Protein AF-A0A2A4UC78-F1 (afdb_monomer_lite)

Foldseek 3Di:
DPDDPDDPDPADDPDVQEGEEALEAAAEPCVLAEHHEYAYHNEYHHYQEHHEPPEYHYYCEYEDHCDYEYHEYHYYQKYAYPPEYYYQWYHDAQWTAHPVRDIDGCVVLVNCQGIHRNPDDDDDDDPVSVVVSCPVDDPPYDYPDD

Structure (mmCIF, N/CA/C/O backbone):
data_AF-A0A2A4UC78-F1
#
_entry.id   AF-A0A2A4UC78-F1
#
loop_
_atom_site.group_PDB
_atom_site.id
_atom_site.type_symbol
_atom_site.label_atom_id
_atom_site.label_alt_id
_atom_site.label_comp_id
_atom_site.label_asym_id
_atom_site.label_entity_id
_atom_site.label_seq_id
_atom_site.pdbx_PDB_ins_code
_atom_site.Cartn_x
_atom_site.Cartn_y
_atom_site.Cartn_z
_atom_site.occupancy
_atom_site.B_iso_or_equiv
_atom_site.auth_seq_id
_atom_site.auth_comp_id
_atom_site.auth_asym_id
_atom_site.auth_atom_id
_atom_site.pdbx_PDB_model_num
ATOM 1 N N . GLN A 1 1 ? -28.603 -22.750 -3.858 1.00 43.25 1 GLN A N 1
ATOM 2 C CA . GLN A 1 1 ? -28.099 -22.187 -2.589 1.00 43.25 1 GLN A CA 1
ATOM 3 C C . GLN A 1 1 ? -26.578 -22.231 -2.656 1.00 43.25 1 GLN A C 1
ATOM 5 O O . GLN A 1 1 ? -26.015 -23.306 -2.513 1.00 43.25 1 GLN A O 1
ATOM 10 N N . PHE A 1 2 ? -25.918 -21.121 -3.000 1.00 52.66 2 PHE A N 1
ATOM 11 C CA . PHE A 1 2 ? -24.453 -21.052 -2.978 1.00 52.66 2 PHE A CA 1
ATOM 12 C C . PHE A 1 2 ? -24.031 -20.933 -1.515 1.00 52.66 2 PHE A C 1
ATOM 14 O O . PHE A 1 2 ? -24.201 -19.885 -0.898 1.00 52.66 2 PHE A O 1
ATOM 21 N N . GLY A 1 3 ? -23.641 -22.073 -0.947 1.00 46.97 3 GLY A N 1
ATOM 22 C CA . GLY A 1 3 ? -23.328 -22.236 0.463 1.00 46.97 3 GLY A CA 1
ATOM 23 C C . GLY A 1 3 ? -22.236 -21.279 0.923 1.00 46.97 3 GLY A C 1
ATOM 24 O O . GLY A 1 3 ? -21.243 -21.047 0.238 1.00 46.97 3 GLY A O 1
ATOM 25 N N . SER A 1 4 ? -22.464 -20.751 2.115 1.00 58.34 4 SER A N 1
ATOM 26 C CA . SER A 1 4 ? -21.699 -19.794 2.906 1.00 58.34 4 SER A CA 1
ATOM 27 C C . SER A 1 4 ? -20.310 -20.279 3.350 1.00 58.34 4 SER A C 1
ATOM 29 O O . SER A 1 4 ? -19.928 -20.062 4.497 1.00 58.34 4 SER A O 1
ATOM 31 N N . ASN A 1 5 ? -19.524 -20.900 2.469 1.00 54.16 5 ASN A N 1
ATOM 32 C CA . ASN A 1 5 ? -18.108 -21.178 2.732 1.00 54.16 5 ASN A CA 1
ATOM 33 C C . ASN A 1 5 ? -17.269 -19.927 2.438 1.00 54.16 5 ASN A C 1
ATOM 35 O O . ASN A 1 5 ? -16.352 -19.943 1.619 1.00 54.16 5 ASN A O 1
ATOM 39 N N . LEU A 1 6 ? -17.629 -18.813 3.078 1.00 71.19 6 LEU A N 1
ATOM 40 C CA . LEU A 1 6 ? -16.792 -17.625 3.076 1.00 71.19 6 LEU A CA 1
ATOM 41 C C . LEU A 1 6 ? -15.576 -17.938 3.943 1.00 71.19 6 LEU A C 1
ATOM 43 O O . LEU A 1 6 ? -15.708 -18.231 5.129 1.00 71.19 6 LEU A O 1
ATOM 47 N N . VAL A 1 7 ? -14.394 -17.910 3.332 1.00 75.06 7 VAL A N 1
ATOM 48 C CA . VAL A 1 7 ? -13.136 -17.983 4.072 1.00 75.06 7 VAL A CA 1
ATOM 49 C C . VAL A 1 7 ? -13.093 -16.785 5.013 1.00 75.06 7 VAL A C 1
ATOM 51 O O . VAL A 1 7 ? -13.176 -15.637 4.569 1.00 75.06 7 VAL A O 1
ATOM 54 N N . THR A 1 8 ? -12.986 -17.047 6.314 1.00 78.75 8 THR A N 1
ATOM 55 C CA . THR A 1 8 ? -12.781 -15.990 7.301 1.00 78.75 8 THR A CA 1
ATOM 56 C C . THR A 1 8 ? -11.462 -15.297 6.992 1.00 78.75 8 THR A C 1
ATOM 58 O O . THR A 1 8 ? -10.414 -15.943 6.943 1.00 78.75 8 THR A O 1
ATOM 61 N N . LEU A 1 9 ? -11.509 -13.983 6.779 1.00 84.12 9 LEU A N 1
ATOM 62 C CA . LEU A 1 9 ? -10.295 -13.200 6.595 1.00 84.12 9 LEU A CA 1
ATOM 63 C C . LEU A 1 9 ? -9.463 -13.255 7.885 1.00 84.12 9 LEU A C 1
ATOM 65 O O . LEU A 1 9 ? -10.019 -13.023 8.963 1.00 84.12 9 LEU A O 1
ATOM 69 N N . PRO A 1 10 ? -8.156 -13.554 7.798 1.00 81.06 10 PRO A N 1
ATOM 70 C CA . PRO A 1 10 ? -7.290 -13.559 8.966 1.00 81.06 10 PRO A CA 1
ATOM 71 C C . PRO A 1 10 ? -7.171 -12.153 9.572 1.00 81.06 10 PRO A C 1
ATOM 73 O O . PRO A 1 10 ? -7.410 -11.140 8.911 1.00 81.06 10 PRO A O 1
ATOM 76 N N . GLY A 1 11 ? -6.764 -12.100 10.840 1.00 88.75 11 GLY A N 1
ATOM 77 C CA . GLY A 1 11 ? -6.637 -10.854 11.594 1.00 88.75 11 GLY A CA 1
ATOM 78 C C . GLY A 1 11 ? -7.941 -10.412 12.260 1.00 88.75 11 GLY A C 1
ATOM 79 O O . GLY A 1 11 ? -8.853 -11.208 12.485 1.00 88.75 11 GLY A O 1
ATOM 80 N N . THR A 1 12 ? -8.009 -9.130 12.604 1.00 94.75 12 THR A N 1
ATOM 81 C CA . THR A 1 12 ? -9.117 -8.528 13.351 1.00 94.75 12 THR A CA 1
ATOM 82 C C . THR A 1 12 ? -9.877 -7.553 12.465 1.00 94.75 12 THR A C 1
ATOM 84 O O . THR A 1 12 ? -9.284 -6.692 11.811 1.00 94.75 12 THR A O 1
ATOM 87 N N . GLN A 1 13 ? -11.205 -7.644 12.471 1.00 95.69 13 GLN A N 1
ATOM 88 C CA . GLN A 1 13 ? -12.050 -6.637 11.840 1.00 95.69 13 GLN A CA 1
ATOM 89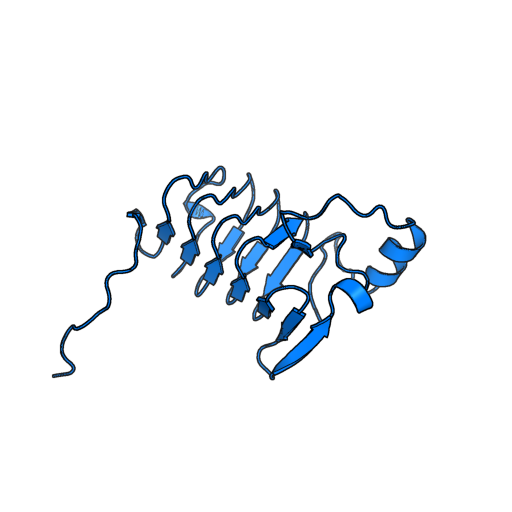 C C . GLN A 1 13 ? -12.157 -5.410 12.756 1.00 95.69 13 GLN A C 1
ATOM 91 O O . GLN A 1 13 ? -12.760 -5.484 13.823 1.00 95.69 13 GLN A O 1
ATOM 96 N N . LEU A 1 14 ? -11.566 -4.283 12.353 1.00 95.00 14 LEU A N 1
ATOM 97 C CA . LEU A 1 14 ? -11.571 -3.047 13.154 1.00 95.00 14 LEU A CA 1
ATOM 98 C C . LEU A 1 14 ? -12.841 -2.216 12.939 1.00 95.00 14 LEU A C 1
ATOM 100 O O . LEU A 1 14 ? -13.269 -1.478 13.822 1.00 95.00 14 LEU A O 1
ATOM 104 N N . LYS A 1 15 ? -13.439 -2.327 11.750 1.00 94.94 15 LYS A N 1
ATOM 105 C CA . LYS A 1 15 ? -14.768 -1.807 11.411 1.00 94.94 15 LYS A CA 1
ATOM 106 C C . LYS A 1 15 ? -15.306 -2.539 10.183 1.00 94.94 15 LYS A C 1
ATOM 108 O O . LYS A 1 15 ? -14.562 -3.258 9.517 1.00 94.94 15 LYS A O 1
ATOM 113 N N . GLN A 1 16 ? -16.569 -2.307 9.829 1.00 93.94 16 GLN A N 1
ATOM 114 C CA . GLN A 1 16 ? -17.133 -2.843 8.589 1.00 93.94 16 GLN A CA 1
ATOM 115 C C . GLN A 1 16 ? -16.244 -2.488 7.384 1.00 93.94 16 GLN A C 1
ATOM 117 O O . GLN A 1 16 ? -15.908 -1.322 7.168 1.00 93.94 16 GLN A O 1
ATOM 122 N N . GLY A 1 17 ? -15.850 -3.514 6.629 1.00 93.38 17 GLY A N 1
ATOM 123 C CA . GLY A 1 17 ? -14.976 -3.387 5.462 1.00 93.38 17 GLY A CA 1
ATOM 124 C C . GLY A 1 17 ? -13.477 -3.278 5.763 1.00 93.38 17 GLY A C 1
ATOM 125 O O . GLY A 1 17 ? -12.706 -3.364 4.823 1.00 93.38 17 GLY A O 1
ATOM 126 N N . LEU A 1 18 ? -13.029 -3.148 7.020 1.00 97.00 18 LEU A N 1
ATOM 127 C CA . LEU A 1 18 ? -11.603 -3.056 7.367 1.00 97.00 18 LEU A CA 1
ATOM 128 C C . LEU A 1 18 ? -11.143 -4.255 8.200 1.00 97.00 18 LEU A C 1
ATOM 130 O O . LEU A 1 18 ? -11.515 -4.374 9.370 1.00 97.00 18 LEU A O 1
ATOM 134 N N . HIS A 1 19 ? -10.279 -5.086 7.619 1.00 97.06 19 HIS A N 1
ATOM 135 C CA . HIS A 1 19 ? -9.573 -6.165 8.315 1.00 97.06 19 HIS A CA 1
ATOM 136 C C . HIS A 1 19 ? -8.085 -5.846 8.432 1.00 97.06 19 HIS A C 1
ATOM 138 O O . HIS A 1 19 ? -7.484 -5.326 7.494 1.00 97.06 19 HIS A O 1
ATOM 144 N N . CYS A 1 20 ? -7.504 -6.152 9.588 1.00 97.25 20 CYS A N 1
ATOM 145 C CA . CYS A 1 20 ? -6.134 -5.792 9.914 1.00 97.25 20 CYS A CA 1
ATOM 146 C C . CYS A 1 20 ? -5.394 -6.957 10.580 1.00 97.25 20 CYS A C 1
ATOM 148 O O . CYS A 1 20 ? -5.916 -7.579 11.509 1.00 97.25 20 CYS A O 1
ATOM 150 N N . GLY A 1 21 ? -4.175 -7.235 10.122 1.00 97.38 21 GLY A N 1
ATOM 151 C CA . GLY A 1 21 ? -3.261 -8.177 10.753 1.00 97.38 21 GLY A CA 1
ATOM 152 C C . GLY A 1 21 ? -2.750 -7.690 12.112 1.00 97.38 21 GLY A C 1
ATOM 153 O O . GLY A 1 21 ? -2.927 -6.538 12.514 1.00 97.38 21 GLY A O 1
ATOM 154 N N . ILE A 1 22 ? -2.103 -8.595 12.842 1.00 97.12 22 ILE A N 1
ATOM 155 C CA . ILE A 1 22 ? -1.507 -8.276 14.143 1.00 97.12 22 ILE A CA 1
ATOM 156 C C . ILE A 1 22 ? -0.318 -7.326 13.977 1.00 97.12 22 ILE A C 1
ATOM 158 O O . ILE A 1 22 ? 0.308 -7.274 12.920 1.00 97.12 22 ILE A O 1
ATOM 162 N N . ASN A 1 23 ? 0.030 -6.602 15.042 1.00 97.38 23 ASN A N 1
ATOM 163 C CA . ASN A 1 23 ? 1.186 -5.699 15.066 1.00 97.38 23 ASN A CA 1
ATOM 164 C C . ASN A 1 23 ? 1.138 -4.564 14.017 1.00 97.38 23 ASN A C 1
ATOM 166 O O . ASN A 1 23 ? 2.154 -3.944 13.720 1.00 97.38 23 ASN A O 1
ATOM 170 N N . THR A 1 24 ? -0.036 -4.280 13.455 1.00 98.00 24 THR A N 1
ATOM 171 C CA . THR A 1 24 ? -0.227 -3.165 12.526 1.00 98.00 24 THR A CA 1
ATOM 172 C C . THR A 1 24 ? -0.654 -1.905 13.269 1.00 98.00 24 THR A C 1
ATOM 174 O O . THR A 1 24 ? -1.565 -1.926 14.098 1.00 98.00 24 THR A O 1
ATOM 177 N N . VAL A 1 25 ? -0.008 -0.789 12.943 1.00 98.25 25 VAL A N 1
ATOM 178 C CA . VAL A 1 25 ? -0.268 0.533 13.515 1.00 98.25 25 VAL A CA 1
ATOM 179 C C . VAL A 1 25 ? -0.990 1.392 12.484 1.00 98.25 25 VAL A C 1
ATOM 181 O O . VAL A 1 25 ? -0.459 1.658 11.408 1.00 98.25 25 VAL A O 1
ATOM 184 N N . ILE A 1 26 ? -2.190 1.866 12.827 1.00 98.12 26 ILE A N 1
ATOM 185 C CA . ILE A 1 26 ? -2.971 2.793 11.999 1.00 98.12 26 ILE A CA 1
ATOM 186 C C . ILE A 1 26 ? -3.058 4.137 12.720 1.00 98.12 26 ILE A C 1
ATOM 188 O O . ILE A 1 26 ? -3.701 4.248 13.761 1.00 98.12 26 ILE A O 1
ATOM 192 N N . GLN A 1 27 ? -2.393 5.154 12.173 1.00 98.25 27 GLN A N 1
ATOM 193 C CA . GLN A 1 27 ? -2.335 6.501 12.749 1.00 98.25 27 GLN A CA 1
ATOM 194 C C . GLN A 1 27 ? -3.332 7.476 12.106 1.00 98.25 27 GLN A C 1
ATOM 196 O O . GLN A 1 27 ? -3.549 8.568 12.637 1.00 98.25 27 GLN A O 1
ATOM 201 N N . CYS A 1 28 ? -3.927 7.124 10.961 1.00 95.81 28 CYS A N 1
ATOM 202 C CA . CYS A 1 28 ? -4.973 7.921 10.325 1.00 95.81 28 CYS A CA 1
ATOM 203 C C . CYS A 1 28 ? -6.363 7.638 10.936 1.00 95.81 28 CYS A C 1
ATOM 205 O O . CYS A 1 28 ? -6.608 6.548 11.461 1.00 95.81 28 CYS A O 1
ATOM 207 N N . PRO A 1 29 ? -7.308 8.594 10.868 1.00 97.50 29 PRO A N 1
ATOM 208 C CA . PRO A 1 29 ? -8.685 8.347 11.282 1.00 97.50 29 PRO A CA 1
ATOM 209 C C . PRO A 1 29 ? -9.324 7.225 10.458 1.00 97.50 29 PRO A C 1
ATOM 211 O O . PRO A 1 29 ? -9.199 7.197 9.234 1.00 97.50 29 PRO A O 1
ATOM 214 N N . LEU A 1 30 ? -10.114 6.353 11.092 1.00 96.62 30 LEU A N 1
ATOM 215 C CA . LEU A 1 30 ? -10.813 5.274 10.379 1.00 96.62 30 LEU A CA 1
ATOM 216 C C . LEU A 1 30 ? -11.812 5.785 9.320 1.00 96.62 30 LEU A C 1
ATOM 218 O O . LEU A 1 30 ? -12.227 5.013 8.457 1.00 96.62 30 LEU A O 1
ATOM 222 N N . SER A 1 31 ? -12.205 7.063 9.353 1.00 96.88 31 SER A N 1
ATOM 223 C CA . SER A 1 31 ? -13.003 7.722 8.305 1.00 96.88 31 SER A CA 1
ATOM 224 C C . SER A 1 31 ? -12.267 7.851 6.965 1.00 96.88 31 SER A C 1
ATOM 226 O O . SER A 1 31 ? -12.915 7.927 5.921 1.00 96.88 31 SER A O 1
ATOM 228 N N . ASN A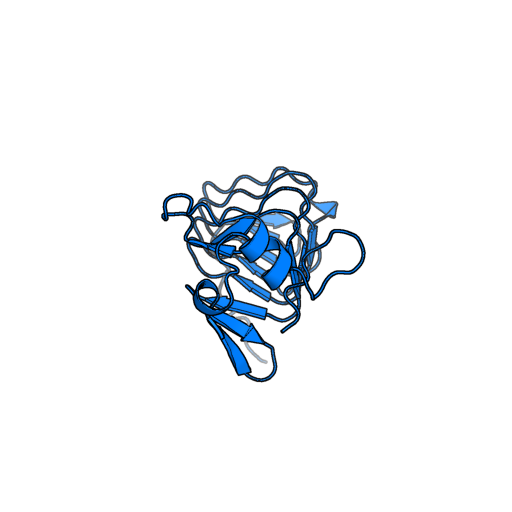 1 32 ? -10.931 7.839 6.981 1.00 97.94 32 ASN A N 1
ATOM 229 C CA . ASN A 1 32 ? -10.094 7.892 5.781 1.00 97.94 32 ASN A CA 1
ATOM 230 C C . ASN A 1 32 ? -10.006 6.544 5.053 1.00 97.94 32 ASN A C 1
ATOM 232 O O . ASN A 1 32 ? -9.481 6.479 3.943 1.00 97.94 32 ASN A O 1
ATOM 236 N N . ILE A 1 33 ? -10.501 5.475 5.678 1.00 98.38 33 ILE A N 1
ATOM 237 C CA . ILE A 1 33 ? -10.506 4.120 5.137 1.00 98.38 33 ILE A CA 1
ATOM 238 C C . ILE A 1 33 ? -11.935 3.800 4.701 1.00 98.38 33 ILE A C 1
ATOM 240 O O . ILE A 1 33 ? -12.844 3.822 5.524 1.00 98.38 33 ILE A O 1
ATOM 244 N N . GLN A 1 34 ? -12.181 3.529 3.426 1.00 98.38 34 GLN A N 1
ATOM 245 C CA . GLN A 1 34 ? -13.533 3.336 2.883 1.00 98.38 34 GLN A CA 1
ATOM 246 C C . GLN A 1 34 ? -13.603 2.071 2.031 1.00 98.38 34 GLN A C 1
ATOM 248 O O . GLN A 1 34 ? -12.626 1.713 1.385 1.00 98.38 34 GLN A O 1
ATOM 253 N N . GLY A 1 35 ? -14.762 1.410 1.993 1.00 96.88 35 GLY A N 1
ATOM 254 C CA . GLY A 1 35 ? -14.934 0.154 1.259 1.00 96.88 35 GLY A CA 1
ATOM 255 C C . GLY A 1 35 ? -14.181 -1.023 1.889 1.00 96.88 35 GLY A C 1
ATOM 256 O O . GLY A 1 35 ? -13.841 -0.990 3.071 1.00 96.88 35 GLY A O 1
ATOM 257 N N . ASN A 1 36 ? -13.945 -2.066 1.090 1.00 96.69 36 ASN A N 1
ATOM 258 C CA . ASN A 1 36 ? -13.256 -3.278 1.533 1.00 96.69 36 ASN A CA 1
ATOM 259 C C . ASN A 1 36 ? -11.735 -3.090 1.470 1.00 96.69 36 ASN A C 1
ATOM 261 O O . ASN A 1 36 ? -11.160 -3.034 0.384 1.00 96.69 36 ASN A O 1
ATOM 265 N N . VAL A 1 37 ? -11.097 -2.999 2.631 1.00 98.31 37 VAL A N 1
ATOM 266 C CA . VAL A 1 37 ? -9.657 -2.830 2.810 1.00 98.31 37 VAL A CA 1
ATOM 267 C C . VAL A 1 37 ? -9.136 -3.929 3.732 1.00 98.31 37 VAL A C 1
ATOM 269 O O . VAL A 1 37 ? -9.620 -4.100 4.852 1.00 98.31 37 VAL A O 1
ATOM 272 N N . VAL A 1 38 ? -8.135 -4.666 3.266 1.00 97.94 38 VAL A N 1
ATOM 273 C CA . VAL A 1 38 ? -7.415 -5.668 4.057 1.00 97.94 38 VAL A CA 1
ATOM 274 C C . VAL A 1 38 ? -5.971 -5.212 4.196 1.00 97.94 38 VAL A C 1
ATOM 276 O O . VAL A 1 38 ? -5.326 -4.903 3.198 1.00 97.94 38 VAL A O 1
ATOM 279 N N . ILE A 1 39 ? -5.479 -5.151 5.429 1.00 98.50 39 ILE A N 1
ATOM 280 C CA . ILE A 1 39 ? -4.105 -4.767 5.754 1.00 98.50 39 ILE A CA 1
ATOM 281 C C . ILE A 1 39 ? -3.437 -5.950 6.447 1.00 98.50 39 ILE A C 1
ATOM 283 O O . ILE A 1 39 ? -3.981 -6.481 7.417 1.00 98.50 39 ILE A O 1
ATOM 287 N N . GLY A 1 40 ? -2.272 -6.362 5.953 1.00 98.25 40 GLY A N 1
ATOM 288 C CA . GLY A 1 40 ? -1.463 -7.431 6.522 1.00 98.25 40 GLY A CA 1
ATOM 289 C C . GLY A 1 40 ? -0.931 -7.105 7.917 1.00 98.25 40 GLY A C 1
ATOM 290 O O . GLY A 1 40 ? -1.266 -6.088 8.532 1.00 98.25 40 GLY A O 1
ATOM 291 N N . SER A 1 41 ? -0.099 -7.999 8.442 1.00 98.25 41 SER A N 1
ATOM 292 C CA . SER A 1 41 ? 0.518 -7.829 9.762 1.00 98.25 41 SER A CA 1
ATOM 293 C C . SER A 1 41 ? 1.716 -6.883 9.699 1.00 98.25 41 SER A C 1
ATOM 295 O O . SER A 1 41 ? 2.315 -6.700 8.639 1.00 98.25 41 SER A O 1
ATOM 297 N N . SER A 1 42 ? 2.107 -6.318 10.841 1.00 98.12 42 SER A N 1
ATOM 298 C CA . SER A 1 42 ? 3.317 -5.489 10.978 1.00 98.12 42 SER A CA 1
ATOM 299 C C . SER A 1 42 ? 3.377 -4.287 10.025 1.00 98.12 42 SER A C 1
ATOM 301 O O . SER A 1 42 ? 4.459 -3.876 9.611 1.00 98.12 42 SER A O 1
ATOM 303 N N . CYS A 1 43 ? 2.227 -3.728 9.646 1.00 98.62 43 CYS A N 1
ATOM 304 C CA . CYS A 1 43 ? 2.178 -2.550 8.785 1.00 98.62 43 CYS A CA 1
ATOM 305 C C . CYS A 1 43 ? 2.191 -1.248 9.590 1.00 98.62 43 CYS A C 1
ATOM 307 O O . CYS A 1 43 ? 1.719 -1.192 10.726 1.00 98.62 43 CYS A O 1
ATOM 309 N N . ILE A 1 44 ? 2.664 -0.171 8.970 1.00 98.69 44 ILE A N 1
ATOM 310 C CA . ILE A 1 44 ? 2.566 1.191 9.503 1.00 98.69 44 ILE A CA 1
ATOM 311 C C . ILE A 1 44 ? 1.788 2.039 8.500 1.00 98.69 44 ILE A C 1
ATOM 313 O O . ILE A 1 44 ? 2.254 2.272 7.387 1.00 98.69 44 ILE A O 1
ATOM 317 N N . ILE A 1 45 ? 0.610 2.511 8.902 1.00 98.62 45 ILE A N 1
ATOM 318 C CA . ILE A 1 45 ? -0.205 3.460 8.140 1.00 98.62 45 ILE A CA 1
ATOM 319 C C . ILE A 1 45 ? -0.116 4.815 8.836 1.00 98.62 45 ILE A C 1
ATOM 321 O O . ILE A 1 45 ? -0.658 4.991 9.932 1.00 98.62 45 ILE A O 1
ATOM 325 N N . GLU A 1 46 ? 0.588 5.765 8.229 1.00 98.56 46 GLU A N 1
ATOM 326 C CA . GLU A 1 46 ? 0.836 7.071 8.836 1.00 98.56 46 GLU A CA 1
ATOM 327 C C . GLU A 1 46 ? -0.373 8.027 8.757 1.00 98.56 46 GLU A C 1
ATOM 329 O O . GLU A 1 46 ? -1.438 7.726 8.207 1.00 98.56 46 GLU A O 1
ATOM 334 N N . LYS A 1 47 ? -0.229 9.212 9.360 1.00 97.44 47 LYS A N 1
ATOM 335 C CA . LYS A 1 47 ? -1.278 10.237 9.412 1.00 97.44 47 LYS A CA 1
ATOM 336 C C . LYS A 1 47 ? -1.609 10.771 8.016 1.00 97.44 47 LYS A C 1
ATOM 338 O O . LYS A 1 47 ? -0.752 10.922 7.159 1.00 97.44 47 LYS A O 1
ATOM 343 N N . GLY A 1 48 ? -2.874 11.115 7.788 1.00 95.88 48 GLY A N 1
ATOM 344 C CA . GLY A 1 48 ? -3.304 11.727 6.524 1.00 95.88 48 GLY A CA 1
ATOM 345 C C . GLY A 1 48 ? -3.358 10.779 5.320 1.00 95.88 48 GLY A C 1
ATOM 346 O O . GLY A 1 48 ? -3.726 11.227 4.240 1.00 95.88 48 GLY A O 1
ATOM 347 N N . VAL A 1 49 ? -3.047 9.488 5.488 1.00 98.25 49 VAL A N 1
ATOM 348 C CA . VAL A 1 49 ? -3.264 8.469 4.450 1.00 98.25 49 VAL A CA 1
ATOM 349 C C . VAL A 1 49 ? -4.760 8.323 4.146 1.00 98.25 49 VAL A C 1
ATOM 351 O O . VAL A 1 49 ? -5.593 8.365 5.057 1.00 98.25 49 VAL A O 1
ATOM 354 N N . GLU A 1 50 ? -5.100 8.125 2.870 1.00 98.44 50 GLU A N 1
ATOM 355 C CA . GLU A 1 50 ? -6.450 7.791 2.394 1.00 98.44 50 GLU A CA 1
ATOM 356 C C . GLU A 1 50 ? -6.453 6.413 1.716 1.00 98.44 50 GLU A C 1
ATOM 358 O O . GLU A 1 50 ? -5.709 6.187 0.762 1.00 98.44 50 GLU A O 1
ATOM 363 N N . LEU A 1 51 ? -7.316 5.503 2.179 1.00 98.69 51 LEU A N 1
ATOM 364 C CA . LEU A 1 51 ? -7.417 4.130 1.673 1.00 98.69 51 LEU A CA 1
ATOM 365 C C . LEU A 1 51 ? -8.837 3.858 1.167 1.00 98.69 51 LEU A C 1
ATOM 367 O O . LEU A 1 51 ? -9.800 3.980 1.926 1.00 98.69 51 LEU A O 1
ATOM 371 N N . LYS A 1 52 ? -8.993 3.467 -0.101 1.00 98.69 52 LYS A N 1
ATOM 372 C CA . LYS A 1 52 ? -10.311 3.180 -0.696 1.00 98.69 52 LYS A CA 1
ATOM 373 C C . LYS A 1 52 ? -10.356 1.810 -1.370 1.00 98.69 52 LYS A C 1
ATOM 375 O O . LYS A 1 52 ? -9.659 1.550 -2.347 1.00 98.69 52 LYS A O 1
ATOM 380 N N . GLY A 1 53 ? -11.205 0.936 -0.849 1.00 97.75 53 GLY A N 1
ATOM 381 C CA . GLY A 1 53 ? -11.393 -0.423 -1.329 1.00 97.75 53 GLY A CA 1
ATOM 382 C C . GLY A 1 53 ? -12.015 -0.523 -2.732 1.00 97.75 53 GLY A C 1
ATOM 383 O O . GLY A 1 53 ? -12.631 0.445 -3.183 1.00 97.75 53 GLY A O 1
ATOM 384 N N . PRO A 1 54 ? -11.907 -1.688 -3.403 1.00 97.75 54 PRO A N 1
ATOM 385 C CA . PRO A 1 54 ? -11.238 -2.909 -2.937 1.00 97.75 54 PRO A CA 1
ATOM 386 C C . PRO A 1 54 ? -9.712 -2.737 -2.880 1.00 97.75 54 PRO A C 1
ATOM 388 O O . PRO A 1 54 ? -9.092 -2.375 -3.871 1.00 97.75 54 PRO A O 1
ATOM 391 N N . LEU A 1 55 ? -9.102 -2.938 -1.713 1.00 98.56 55 LEU A N 1
ATOM 392 C CA . LEU A 1 55 ? -7.680 -2.668 -1.502 1.00 98.56 55 LEU A CA 1
ATOM 393 C C . LEU A 1 55 ? -7.071 -3.740 -0.604 1.00 98.56 55 LEU A C 1
ATOM 395 O O . LEU A 1 55 ? -7.583 -3.996 0.486 1.00 98.56 55 LEU A O 1
ATOM 399 N N . LEU A 1 56 ? -5.969 -4.330 -1.056 1.00 98.31 56 LEU A N 1
ATOM 400 C CA . LEU A 1 56 ? -5.156 -5.251 -0.271 1.00 98.31 56 LEU A CA 1
ATOM 401 C C . LEU A 1 56 ? -3.778 -4.631 -0.053 1.00 98.31 56 LEU A C 1
ATOM 403 O O . LEU A 1 56 ? -3.137 -4.210 -1.012 1.00 98.31 56 LEU A O 1
ATOM 407 N N . ILE A 1 57 ? -3.335 -4.585 1.198 1.00 98.69 57 ILE A N 1
ATOM 408 C CA . ILE A 1 57 ? -1.974 -4.216 1.580 1.00 98.69 57 ILE A CA 1
ATOM 409 C C . ILE A 1 57 ? -1.350 -5.432 2.255 1.00 98.69 57 ILE A C 1
ATOM 411 O O . ILE A 1 57 ? -1.896 -5.924 3.242 1.00 98.69 57 ILE A O 1
ATOM 415 N N . GLY A 1 58 ? -0.237 -5.916 1.711 1.00 98.44 58 GLY A N 1
ATOM 416 C CA . GLY A 1 58 ? 0.549 -7.021 2.245 1.00 98.44 58 GLY A CA 1
ATOM 417 C C . GLY A 1 58 ? 1.152 -6.716 3.615 1.00 98.44 58 GLY A C 1
ATOM 41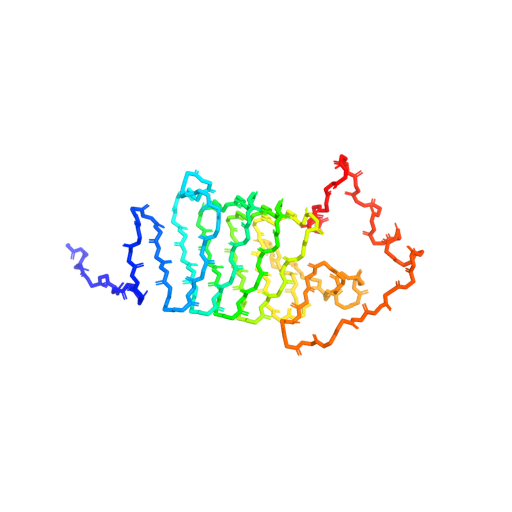8 O O . GLY A 1 58 ? 0.999 -5.628 4.167 1.00 98.44 58 GLY A O 1
ATOM 419 N N . SER A 1 59 ? 1.836 -7.689 4.199 1.00 98.38 59 SER A N 1
ATOM 420 C CA . SER A 1 59 ? 2.480 -7.567 5.505 1.00 98.38 59 SER A CA 1
ATOM 421 C C . SER A 1 59 ? 3.776 -6.761 5.436 1.00 98.38 59 SER A C 1
ATOM 423 O O . SER A 1 59 ? 4.439 -6.704 4.407 1.00 98.38 59 SER A O 1
ATOM 425 N N . ASN A 1 60 ? 4.187 -6.179 6.563 1.00 98.38 60 ASN A N 1
ATOM 426 C CA . ASN A 1 60 ? 5.428 -5.404 6.697 1.00 98.38 60 ASN A CA 1
ATOM 427 C C . ASN A 1 60 ? 5.518 -4.188 5.759 1.00 98.38 60 ASN A C 1
ATOM 429 O O . ASN A 1 60 ? 6.619 -3.751 5.416 1.00 98.38 60 ASN A O 1
ATOM 433 N N . CYS A 1 61 ? 4.375 -3.635 5.350 1.00 98.62 61 CYS A N 1
ATOM 434 C CA . CYS A 1 61 ? 4.333 -2.426 4.539 1.00 98.62 61 CYS A CA 1
ATOM 435 C C . CYS A 1 61 ? 4.432 -1.159 5.395 1.00 98.62 61 CYS A C 1
ATOM 437 O O . CYS A 1 61 ? 3.944 -1.108 6.528 1.00 98.62 61 CYS A O 1
ATOM 439 N N . ARG A 1 62 ? 4.976 -0.089 4.816 1.00 98.50 62 ARG A N 1
ATOM 440 C CA . ARG A 1 62 ? 4.893 1.265 5.374 1.00 98.50 62 ARG A CA 1
ATOM 441 C C . ARG A 1 62 ? 4.258 2.191 4.352 1.00 98.50 62 ARG A C 1
ATOM 443 O O . ARG A 1 62 ? 4.711 2.251 3.215 1.00 98.50 62 ARG A O 1
ATOM 450 N N . ILE A 1 63 ? 3.213 2.897 4.763 1.00 98.44 63 ILE A N 1
ATOM 451 C CA . ILE A 1 63 ? 2.487 3.848 3.926 1.00 98.44 63 ILE A CA 1
ATOM 452 C C . ILE A 1 63 ? 2.643 5.230 4.552 1.00 98.44 63 ILE A C 1
ATOM 454 O O . ILE A 1 63 ? 2.076 5.496 5.617 1.00 98.44 63 ILE A O 1
ATOM 458 N N . GLU A 1 64 ? 3.446 6.079 3.915 1.00 97.94 64 GLU A N 1
ATOM 459 C CA . GLU A 1 64 ? 3.794 7.397 4.440 1.00 97.94 64 GLU A CA 1
ATOM 460 C C . GLU A 1 64 ? 2.638 8.398 4.395 1.00 97.94 64 GLU A C 1
ATOM 462 O O . GLU A 1 64 ? 1.661 8.274 3.649 1.00 97.94 64 GLU A O 1
ATOM 467 N N . SER A 1 65 ? 2.776 9.437 5.211 1.00 96.31 65 SER A N 1
ATOM 468 C CA . SER A 1 65 ? 1.778 10.484 5.370 1.00 96.31 65 SER A CA 1
ATOM 469 C C . SER A 1 65 ? 1.394 11.141 4.036 1.00 96.31 65 SER A C 1
ATOM 471 O O . SER A 1 65 ? 2.248 11.530 3.241 1.00 96.31 65 SER A O 1
ATOM 473 N N . GLY A 1 66 ? 0.091 11.305 3.789 1.00 92.38 66 GLY A N 1
ATOM 474 C CA . GLY A 1 66 ? -0.444 11.950 2.578 1.00 92.38 66 GLY A CA 1
ATOM 475 C C . GLY A 1 66 ? -0.577 11.049 1.340 1.00 92.38 66 GLY A C 1
ATOM 476 O O . GLY A 1 66 ? -1.141 11.492 0.335 1.00 92.38 66 GLY A O 1
ATOM 477 N N . VAL A 1 67 ? -0.126 9.792 1.407 1.00 96.81 67 VAL A N 1
ATOM 478 C CA . VAL A 1 67 ? -0.336 8.798 0.344 1.00 96.81 67 VAL A CA 1
ATOM 479 C C . VAL A 1 67 ? -1.826 8.478 0.176 1.00 96.81 67 VAL A C 1
ATOM 481 O O . VAL A 1 67 ? -2.576 8.379 1.154 1.00 96.81 67 VAL A O 1
ATOM 484 N N . LYS A 1 68 ? -2.265 8.271 -1.073 1.00 97.81 68 LYS A N 1
ATOM 485 C CA . LYS A 1 68 ? -3.623 7.792 -1.380 1.00 97.81 68 LYS A CA 1
ATOM 486 C C . LYS A 1 68 ? -3.582 6.499 -2.180 1.00 97.81 68 LYS A C 1
ATOM 488 O O . LYS A 1 68 ? -3.035 6.470 -3.281 1.00 97.81 68 LYS A O 1
ATOM 493 N N . LEU A 1 69 ? -4.221 5.459 -1.655 1.00 98.31 69 LEU A N 1
ATOM 494 C CA . LEU A 1 69 ? -4.317 4.151 -2.299 1.00 98.31 69 LEU A CA 1
ATOM 495 C C . LEU A 1 69 ? -5.773 3.809 -2.571 1.00 98.31 69 LEU A C 1
ATOM 497 O O . LEU A 1 69 ? -6.637 3.963 -1.703 1.00 98.31 69 LEU A O 1
ATOM 501 N N . SER A 1 70 ? -6.054 3.314 -3.771 1.00 98.19 70 SER A N 1
ATOM 502 C CA . SER A 1 70 ? -7.406 2.898 -4.118 1.00 98.19 70 SER A CA 1
ATOM 503 C C . SER A 1 70 ? -7.448 1.768 -5.131 1.00 98.19 70 SER A C 1
ATOM 505 O O . SER A 1 70 ? -6.653 1.761 -6.066 1.00 98.19 70 SER A O 1
ATOM 507 N N . SER A 1 71 ? -8.395 0.836 -4.982 1.00 97.75 71 SER A N 1
ATOM 508 C CA . SER A 1 71 ? -8.656 -0.203 -6.000 1.00 97.75 71 SER A CA 1
ATOM 509 C C . SER A 1 71 ? -7.380 -0.945 -6.440 1.00 97.75 71 SER A C 1
ATOM 511 O O . SER A 1 71 ? -7.109 -1.062 -7.628 1.00 97.75 71 SER A O 1
ATOM 513 N N . SER A 1 72 ? -6.522 -1.327 -5.491 1.00 98.31 72 SER A N 1
ATOM 514 C CA . SER A 1 72 ? -5.150 -1.782 -5.771 1.00 98.31 72 SER A CA 1
ATOM 515 C C . SER A 1 72 ? -4.739 -2.969 -4.896 1.00 98.31 72 SER A C 1
ATOM 517 O O . SER A 1 72 ? -5.394 -3.279 -3.899 1.00 98.31 72 SER A O 1
ATOM 519 N N . ILE A 1 73 ? -3.640 -3.624 -5.263 1.00 98.44 73 ILE A N 1
ATOM 520 C CA . ILE A 1 73 ? -2.969 -4.650 -4.455 1.00 98.44 73 ILE A CA 1
ATOM 521 C C . ILE A 1 73 ? -1.533 -4.191 -4.223 1.00 98.44 73 ILE A C 1
ATOM 523 O O . ILE A 1 73 ? -0.844 -3.850 -5.179 1.00 98.44 73 ILE A O 1
ATOM 527 N N . ILE A 1 74 ? -1.098 -4.169 -2.968 1.00 98.56 74 ILE A N 1
ATOM 528 C CA . ILE A 1 74 ? 0.267 -3.839 -2.561 1.00 98.56 74 ILE A CA 1
ATOM 529 C C . ILE A 1 74 ? 0.885 -5.093 -1.945 1.00 98.56 74 ILE A C 1
ATOM 531 O O . ILE A 1 74 ? 0.331 -5.617 -0.981 1.00 98.56 74 ILE A O 1
ATOM 535 N N . ASP A 1 75 ? 1.989 -5.574 -2.506 1.00 98.38 75 ASP A N 1
ATOM 536 C CA . ASP A 1 75 ? 2.700 -6.766 -2.035 1.00 98.38 75 ASP A CA 1
ATOM 537 C C . ASP A 1 75 ? 3.404 -6.546 -0.690 1.00 98.38 75 ASP A C 1
ATOM 539 O O . ASP A 1 75 ? 3.595 -5.415 -0.230 1.00 98.38 75 ASP A O 1
ATOM 543 N N . ASP A 1 76 ? 3.779 -7.650 -0.053 1.00 98.56 76 ASP A N 1
ATOM 544 C CA . ASP A 1 76 ? 4.506 -7.654 1.208 1.00 98.56 76 ASP A CA 1
ATOM 545 C C . ASP A 1 76 ? 5.803 -6.834 1.117 1.00 98.56 76 ASP A C 1
ATOM 547 O O . ASP A 1 76 ? 6.438 -6.722 0.071 1.00 98.56 76 ASP A O 1
ATOM 551 N N . TYR A 1 77 ? 6.226 -6.280 2.253 1.00 98.12 77 TYR A N 1
ATOM 552 C CA . TYR A 1 77 ? 7.445 -5.480 2.371 1.00 98.12 77 TYR A CA 1
ATOM 553 C C . TYR A 1 77 ? 7.480 -4.256 1.449 1.00 98.12 77 TYR A C 1
ATOM 555 O O . TYR A 1 77 ? 8.559 -3.763 1.151 1.00 98.12 77 TYR A O 1
ATOM 563 N N . THR A 1 78 ? 6.343 -3.708 1.024 1.00 98.19 78 THR A N 1
ATOM 564 C CA . THR A 1 78 ? 6.341 -2.486 0.210 1.00 98.19 78 THR A CA 1
ATOM 565 C C . THR A 1 78 ? 6.373 -1.231 1.089 1.00 98.19 78 THR A C 1
ATOM 567 O O . THR A 1 78 ? 5.551 -1.050 1.991 1.00 98.19 78 THR A O 1
ATOM 570 N N . HIS A 1 79 ? 7.293 -0.313 0.804 1.00 97.62 79 HIS A N 1
ATOM 571 C CA . HIS A 1 79 ? 7.314 1.039 1.355 1.00 97.62 79 HIS A CA 1
ATOM 572 C C . HIS A 1 79 ? 6.813 2.031 0.300 1.00 97.62 79 HIS A C 1
ATOM 574 O O . HIS A 1 79 ? 7.480 2.268 -0.705 1.00 97.62 79 HIS A O 1
ATOM 580 N N . ILE A 1 80 ? 5.639 2.619 0.539 1.00 96.75 80 ILE A N 1
ATOM 581 C CA . ILE A 1 80 ? 5.047 3.651 -0.317 1.00 96.75 80 ILE A CA 1
ATOM 582 C C . ILE A 1 80 ? 5.261 5.008 0.337 1.00 96.75 80 ILE A C 1
ATOM 584 O O . ILE A 1 80 ? 4.693 5.293 1.395 1.00 96.75 80 ILE A O 1
ATOM 588 N N . LYS A 1 81 ? 6.075 5.834 -0.312 1.00 94.44 81 LYS A N 1
ATOM 589 C CA . LYS A 1 81 ? 6.517 7.125 0.202 1.00 94.44 81 LYS A CA 1
ATOM 590 C C . LYS A 1 81 ? 5.613 8.261 -0.260 1.00 94.44 81 LYS A C 1
ATOM 592 O O . LYS A 1 81 ? 4.890 8.172 -1.258 1.00 94.44 81 LYS A O 1
ATOM 597 N N . SER A 1 82 ? 5.634 9.348 0.496 1.00 89.19 82 SER A N 1
ATOM 598 C CA . SER A 1 82 ? 4.850 10.537 0.190 1.00 89.19 82 SER A CA 1
ATOM 599 C C . SER A 1 82 ? 5.378 11.240 -1.071 1.00 89.19 82 SER A C 1
ATOM 601 O O . SER A 1 82 ? 6.591 11.268 -1.282 1.00 89.19 82 SER A O 1
ATOM 603 N N . PRO A 1 83 ? 4.518 11.857 -1.907 1.00 86.88 83 PRO A N 1
ATOM 604 C CA . PRO A 1 83 ? 3.058 11.939 -1.818 1.00 86.88 83 PRO A CA 1
ATOM 605 C C . PRO A 1 83 ? 2.346 10.997 -2.813 1.00 86.88 83 PRO A C 1
ATOM 607 O O . PRO A 1 83 ? 1.482 11.445 -3.566 1.00 86.88 83 PRO A O 1
ATOM 610 N N . ALA A 1 84 ? 2.707 9.708 -2.874 1.00 90.75 84 ALA A N 1
ATOM 611 C CA . ALA A 1 84 ? 2.202 8.794 -3.906 1.00 90.75 84 ALA A CA 1
ATOM 612 C C . ALA A 1 84 ? 0.662 8.713 -3.993 1.00 90.75 84 ALA A C 1
ATOM 614 O O . ALA A 1 84 ? -0.054 8.647 -2.987 1.00 90.75 84 ALA A O 1
ATOM 615 N N . ARG A 1 85 ? 0.149 8.627 -5.225 1.00 94.06 85 ARG A N 1
ATOM 616 C CA . ARG A 1 85 ? -1.234 8.247 -5.535 1.00 94.06 85 ARG A CA 1
ATOM 617 C C . ARG A 1 85 ? -1.268 7.041 -6.447 1.00 94.06 85 ARG A C 1
ATOM 619 O O . ARG A 1 85 ? -0.808 7.103 -7.586 1.00 94.06 85 ARG A O 1
ATOM 626 N N . ILE A 1 86 ? -1.873 5.970 -5.948 1.00 94.75 86 ILE A N 1
ATOM 627 C CA . ILE A 1 86 ? -1.949 4.686 -6.638 1.00 94.75 86 ILE A CA 1
ATOM 628 C C . ILE A 1 86 ? -3.417 4.284 -6.775 1.00 94.75 86 ILE A C 1
ATOM 630 O O . ILE A 1 86 ? -4.172 4.235 -5.796 1.00 94.75 86 ILE A O 1
ATOM 634 N N . HIS A 1 87 ? -3.825 4.031 -8.015 1.00 95.81 87 HIS A N 1
ATOM 635 C CA . HIS A 1 87 ? -5.187 3.666 -8.376 1.00 95.81 87 HIS A CA 1
ATOM 636 C C . HIS A 1 87 ? -5.181 2.602 -9.470 1.00 95.81 87 HIS A C 1
ATOM 638 O O . HIS A 1 87 ? -4.510 2.792 -10.484 1.00 95.81 87 HIS A O 1
ATOM 644 N N . ASN A 1 88 ? -5.958 1.528 -9.294 1.00 96.00 88 ASN A N 1
ATOM 645 C CA . ASN A 1 88 ? -6.058 0.425 -10.259 1.00 96.00 88 ASN A CA 1
ATOM 646 C C . ASN A 1 88 ? -4.689 -0.159 -10.639 1.00 96.00 88 ASN A C 1
ATOM 648 O O . ASN A 1 88 ? -4.403 -0.357 -11.822 1.00 96.00 88 ASN A O 1
ATOM 652 N N . LYS A 1 89 ? -3.837 -0.399 -9.635 1.00 95.56 89 LYS A N 1
ATOM 653 C CA . LYS A 1 89 ? -2.510 -0.991 -9.821 1.00 95.56 89 LYS A CA 1
ATOM 654 C C . LYS A 1 89 ? -2.303 -2.217 -8.936 1.00 95.56 89 LYS A C 1
ATOM 656 O O . LYS A 1 89 ? -2.881 -2.335 -7.855 1.00 95.56 89 LYS A O 1
ATOM 661 N N . ILE A 1 90 ? -1.424 -3.100 -9.384 1.00 97.38 90 ILE A N 1
ATOM 662 C CA . ILE A 1 90 ? -0.798 -4.133 -8.565 1.00 97.38 90 ILE A CA 1
ATOM 663 C C . ILE A 1 90 ? 0.667 -3.735 -8.418 1.00 97.38 90 ILE A C 1
ATOM 665 O O . ILE A 1 90 ? 1.372 -3.607 -9.416 1.00 97.38 90 ILE A O 1
ATOM 669 N N . ILE A 1 91 ? 1.105 -3.516 -7.185 1.00 97.12 91 ILE A N 1
ATOM 670 C CA . ILE A 1 91 ? 2.515 -3.364 -6.840 1.00 97.12 91 ILE A CA 1
ATOM 671 C C . ILE A 1 91 ? 2.986 -4.723 -6.344 1.00 97.12 91 ILE A C 1
ATOM 673 O O . ILE A 1 91 ? 2.476 -5.205 -5.334 1.00 97.12 91 ILE A O 1
ATOM 677 N N . TYR A 1 92 ? 3.909 -5.344 -7.072 1.00 96.50 92 TYR A N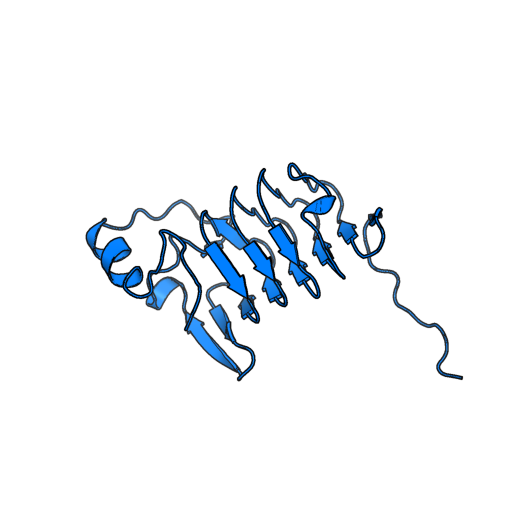 1
ATOM 678 C CA . TYR A 1 92 ? 4.476 -6.647 -6.744 1.00 96.50 92 TYR A CA 1
ATOM 679 C C . TYR A 1 92 ? 5.985 -6.603 -6.929 1.00 96.50 92 TYR A C 1
ATOM 681 O O . TYR A 1 92 ? 6.468 -6.526 -8.060 1.00 96.50 92 TYR A O 1
ATOM 689 N N . GLN A 1 93 ? 6.728 -6.645 -5.822 1.00 94.25 93 GLN A N 1
ATOM 690 C CA . GLN A 1 93 ? 8.180 -6.450 -5.819 1.00 94.25 93 GLN A CA 1
ATOM 691 C C . GLN A 1 93 ? 8.582 -5.179 -6.600 1.00 94.25 93 GLN A C 1
ATOM 693 O O . GLN A 1 93 ? 8.067 -4.098 -6.325 1.00 94.25 93 GLN A O 1
ATOM 698 N N . ASP A 1 94 ? 9.474 -5.302 -7.588 1.00 92.25 94 ASP A N 1
ATOM 699 C CA . ASP A 1 94 ? 9.929 -4.198 -8.443 1.00 92.25 94 ASP A CA 1
ATOM 700 C C . ASP A 1 94 ? 8.933 -3.834 -9.558 1.00 92.25 94 ASP A C 1
ATOM 702 O O . ASP A 1 94 ? 9.248 -3.026 -10.419 1.00 92.25 94 ASP A O 1
ATOM 706 N N . TYR A 1 95 ? 7.732 -4.413 -9.593 1.00 93.12 95 TYR A N 1
ATOM 707 C CA . TYR A 1 95 ? 6.791 -4.201 -10.690 1.00 93.12 95 TYR A CA 1
ATOM 708 C C . TYR A 1 95 ? 5.559 -3.409 -10.266 1.00 93.12 95 TYR A C 1
ATOM 710 O O . TYR A 1 95 ? 4.907 -3.701 -9.263 1.00 93.12 95 TYR A O 1
ATOM 718 N N . CYS A 1 96 ? 5.192 -2.447 -11.108 1.00 93.25 96 CYS A N 1
ATOM 719 C CA . CYS A 1 96 ? 3.881 -1.814 -11.114 1.00 93.25 96 CYS A CA 1
ATOM 720 C C . CYS A 1 96 ? 3.107 -2.320 -12.329 1.00 93.25 96 CYS A C 1
ATOM 722 O O . CYS A 1 96 ? 3.569 -2.153 -13.455 1.00 93.25 96 CYS A O 1
ATOM 724 N N . ILE A 1 97 ? 1.948 -2.934 -12.110 1.00 93.38 97 ILE A N 1
ATOM 725 C CA . ILE A 1 97 ? 1.112 -3.540 -13.151 1.00 93.38 97 ILE A CA 1
ATOM 726 C C . ILE A 1 97 ? -0.241 -2.830 -13.160 1.00 93.38 97 ILE A C 1
ATOM 728 O O . ILE A 1 97 ? -0.831 -2.607 -12.101 1.00 93.38 97 ILE A O 1
ATOM 732 N N . ASP A 1 98 ? -0.749 -2.467 -14.333 1.00 91.31 98 ASP A N 1
ATOM 733 C CA . ASP A 1 98 ? -2.075 -1.871 -14.475 1.00 91.31 98 ASP A CA 1
ATOM 734 C C . ASP A 1 98 ? -3.191 -2.894 -14.734 1.00 91.31 98 ASP A C 1
ATOM 736 O O . ASP A 1 98 ? -2.980 -4.101 -14.855 1.00 91.31 98 ASP A O 1
ATOM 740 N N . ASN A 1 99 ? -4.423 -2.398 -14.823 1.00 87.75 99 ASN A N 1
ATOM 741 C CA . ASN A 1 99 ? -5.609 -3.214 -15.070 1.00 87.75 99 ASN A CA 1
ATOM 742 C C . ASN A 1 99 ? -5.718 -3.776 -16.503 1.00 87.75 99 ASN A C 1
ATOM 744 O O . ASN A 1 99 ? -6.635 -4.553 -16.765 1.00 87.75 99 ASN A O 1
ATOM 748 N N . LEU A 1 100 ? 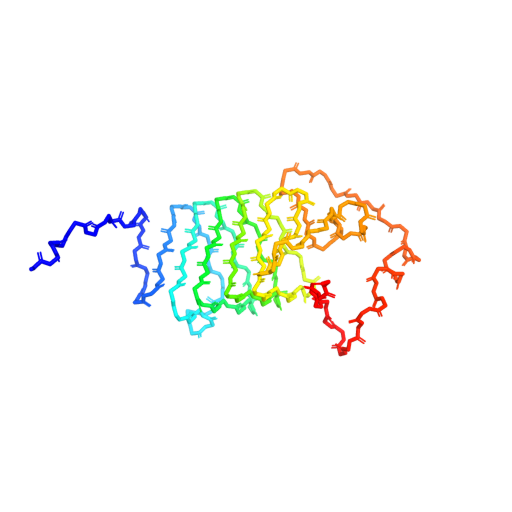-4.821 -3.396 -17.417 1.00 90.31 100 LEU A N 1
ATOM 749 C CA . LEU A 1 100 ? -4.701 -3.955 -18.766 1.00 90.31 100 LEU A CA 1
ATOM 750 C C . LEU A 1 100 ? -3.565 -4.987 -18.858 1.00 90.31 100 LEU A C 1
ATOM 752 O O . LEU A 1 100 ? -3.344 -5.555 -19.927 1.00 90.31 100 LEU A O 1
ATOM 756 N N . GLY A 1 101 ? -2.852 -5.239 -17.755 1.00 86.75 101 GLY A N 1
ATOM 757 C CA . GLY A 1 101 ? -1.706 -6.144 -17.703 1.00 86.75 101 GLY A CA 1
ATOM 758 C C . GLY A 1 101 ? -0.407 -5.536 -18.237 1.00 86.75 101 GLY A C 1
ATOM 759 O O . GLY A 1 101 ? 0.569 -6.263 -18.413 1.00 86.75 101 GLY A O 1
ATOM 760 N N . ARG A 1 102 ? -0.367 -4.221 -18.495 1.00 88.44 102 ARG A N 1
ATOM 761 C CA . ARG A 1 102 ? 0.883 -3.511 -18.801 1.00 88.44 102 ARG A CA 1
ATOM 762 C C . ARG A 1 102 ? 1.662 -3.340 -17.506 1.00 88.44 102 ARG A C 1
ATOM 764 O O . ARG A 1 102 ? 1.061 -3.118 -16.455 1.00 88.44 102 ARG A O 1
ATOM 771 N N . TYR A 1 103 ? 2.982 -3.447 -17.581 1.00 89.25 103 TYR A N 1
ATOM 772 C CA . TYR A 1 103 ? 3.829 -3.357 -16.402 1.00 89.25 103 TYR A CA 1
ATOM 773 C C . TYR A 1 103 ? 5.075 -2.513 -16.642 1.00 89.25 103 TYR A C 1
ATOM 775 O O . TYR A 1 103 ? 5.565 -2.400 -17.765 1.00 89.25 103 TYR A O 1
ATOM 783 N N . TRP A 1 104 ? 5.593 -1.965 -15.548 1.00 88.94 104 TRP A N 1
ATOM 784 C CA . TRP A 1 104 ? 6.838 -1.209 -15.494 1.00 88.94 104 TRP A CA 1
ATOM 785 C C . TRP A 1 104 ? 7.681 -1.722 -14.337 1.00 88.94 104 TRP A C 1
ATOM 787 O O . TRP A 1 104 ? 7.147 -1.963 -13.251 1.00 88.94 104 TRP A O 1
ATOM 797 N N . SER A 1 105 ? 8.985 -1.870 -14.569 1.00 89.50 105 SER A N 1
ATOM 798 C CA . SER A 1 105 ? 9.953 -1.992 -13.480 1.00 89.50 105 SER A CA 1
ATOM 799 C C . SER A 1 105 ? 10.104 -0.626 -12.804 1.00 89.50 105 SER A C 1
ATOM 801 O O . SER A 1 105 ? 10.320 0.387 -13.472 1.00 89.50 105 SER A O 1
ATOM 803 N N . LEU A 1 106 ? 9.953 -0.589 -11.482 1.00 87.19 106 LEU A N 1
ATOM 804 C CA . LEU A 1 106 ? 10.090 0.608 -10.660 1.00 87.19 106 LEU A CA 1
ATOM 805 C C . LEU A 1 106 ? 11.539 1.091 -10.668 1.00 87.19 106 LEU A C 1
ATOM 807 O O . LEU A 1 106 ? 11.771 2.290 -10.804 1.00 87.19 106 LEU A O 1
ATOM 811 N N . SER A 1 107 ? 12.502 0.174 -10.580 1.00 86.75 107 SER A N 1
ATOM 812 C CA . SER A 1 107 ? 13.926 0.495 -10.658 1.00 86.75 107 SER A CA 1
ATOM 813 C C . SER A 1 107 ? 14.329 1.063 -12.025 1.00 86.75 107 SER A C 1
ATOM 815 O O . SER A 1 107 ? 14.963 2.118 -12.083 1.00 86.75 107 SER A O 1
ATOM 817 N N . GLU A 1 108 ? 13.901 0.450 -13.134 1.00 84.38 108 GLU A N 1
ATOM 818 C CA . GLU A 1 108 ? 14.189 0.954 -14.487 1.00 84.38 108 GLU A CA 1
ATOM 819 C C . GLU A 1 108 ? 13.510 2.303 -14.758 1.00 84.38 108 GLU A C 1
ATOM 821 O O . GLU A 1 108 ? 14.108 3.199 -15.358 1.00 84.38 108 GLU A O 1
ATOM 826 N N . ALA A 1 109 ? 12.280 2.478 -14.266 1.00 82.31 109 ALA A N 1
ATOM 827 C CA . ALA A 1 109 ? 11.552 3.742 -14.338 1.00 82.31 109 ALA A CA 1
ATOM 828 C C . ALA A 1 109 ? 12.062 4.798 -13.340 1.00 82.31 109 ALA A C 1
ATOM 830 O O . ALA A 1 109 ? 11.574 5.930 -13.362 1.00 82.31 109 ALA A O 1
ATOM 831 N N . LYS A 1 110 ? 13.041 4.456 -12.485 1.00 85.12 110 LYS A N 1
ATOM 832 C CA . LYS A 1 110 ? 13.615 5.334 -11.451 1.00 85.12 110 LYS A CA 1
ATOM 833 C C . LYS A 1 110 ? 12.544 5.874 -10.495 1.00 85.12 110 LYS A C 1
ATOM 835 O O . LYS A 1 110 ? 12.462 7.072 -10.223 1.00 85.12 110 LYS A O 1
ATOM 840 N N . LEU A 1 111 ? 11.687 4.974 -10.018 1.00 84.19 111 LEU A N 1
ATOM 841 C CA . LEU A 1 111 ? 10.580 5.218 -9.086 1.00 84.19 111 LEU A CA 1
ATOM 842 C C . LEU A 1 111 ? 10.794 4.563 -7.720 1.00 84.19 111 LEU A C 1
ATOM 844 O O . LEU A 1 111 ? 9.920 4.641 -6.859 1.00 84.19 111 LEU A O 1
ATOM 848 N N . ASP A 1 112 ? 11.949 3.950 -7.494 1.00 84.00 112 ASP A N 1
ATOM 849 C CA . ASP A 1 112 ? 12.366 3.355 -6.223 1.00 84.00 112 ASP A CA 1
ATOM 850 C C . ASP A 1 112 ? 12.492 4.395 -5.089 1.00 84.00 112 ASP A C 1
ATOM 852 O O . ASP A 1 112 ? 12.338 4.104 -3.898 1.00 84.00 112 ASP A O 1
ATOM 856 N N . TRP A 1 113 ? 12.651 5.670 -5.440 1.00 85.81 113 TRP A N 1
ATOM 857 C CA . TRP A 1 113 ? 12.509 6.764 -4.481 1.00 85.81 113 TRP A CA 1
ATOM 858 C C . TRP A 1 113 ? 11.072 6.936 -3.957 1.00 85.81 113 TRP A C 1
ATOM 860 O O . TRP A 1 113 ? 10.917 7.492 -2.876 1.00 85.81 113 TRP A O 1
ATOM 870 N N . LEU A 1 114 ? 10.046 6.468 -4.682 1.00 89.50 114 LEU A N 1
ATOM 871 C CA . LEU A 1 114 ? 8.621 6.596 -4.342 1.00 89.50 114 LEU A CA 1
ATOM 872 C C . LEU A 1 114 ? 8.028 5.285 -3.810 1.00 89.50 114 LEU A C 1
ATOM 874 O O . LEU A 1 114 ? 7.251 5.297 -2.857 1.00 89.50 114 LEU A O 1
ATOM 878 N N . ILE A 1 115 ? 8.376 4.161 -4.435 1.00 93.31 115 ILE A N 1
ATOM 879 C CA . ILE A 1 115 ? 7.917 2.819 -4.068 1.00 93.31 115 ILE A CA 1
ATOM 880 C C . ILE A 1 115 ? 9.144 1.919 -3.997 1.00 93.31 115 ILE A C 1
ATOM 882 O O . ILE A 1 115 ? 9.774 1.671 -5.017 1.00 93.31 115 ILE A O 1
ATOM 886 N N . SER A 1 116 ? 9.481 1.419 -2.811 1.00 93.00 116 SER A N 1
ATOM 887 C CA . SER A 1 116 ? 10.655 0.559 -2.610 1.00 93.00 116 SER A CA 1
ATOM 888 C C . SER A 1 116 ? 10.351 -0.647 -1.735 1.00 93.00 116 SER A C 1
ATOM 890 O O . SER A 1 116 ? 9.334 -0.689 -1.046 1.00 93.00 116 SER A O 1
ATOM 892 N N . ASP A 1 117 ? 11.283 -1.597 -1.684 1.00 93.69 117 ASP A N 1
ATOM 893 C CA . ASP A 1 117 ? 11.292 -2.625 -0.645 1.00 93.69 117 ASP A CA 1
ATOM 894 C C . ASP A 1 117 ? 11.551 -1.967 0.728 1.00 93.69 117 ASP A C 1
ATOM 896 O O . ASP A 1 117 ? 12.449 -1.143 0.902 1.00 93.69 117 ASP A O 1
ATOM 900 N N . ASN A 1 118 ? 10.756 -2.306 1.735 1.00 91.75 118 ASN A N 1
ATOM 901 C CA . ASN A 1 118 ? 10.847 -1.782 3.096 1.00 91.75 118 ASN A CA 1
ATOM 902 C C . ASN A 1 118 ? 12.068 -2.341 3.853 1.00 91.75 118 ASN A C 1
ATOM 904 O O . ASN A 1 118 ? 12.406 -1.868 4.936 1.00 91.75 118 ASN A O 1
ATOM 908 N N . ARG A 1 119 ? 12.737 -3.354 3.292 1.00 90.94 119 ARG A N 1
ATOM 909 C CA . ARG A 1 119 ? 13.987 -3.938 3.796 1.00 90.94 119 ARG A CA 1
ATOM 910 C C . ARG A 1 119 ? 15.224 -3.320 3.144 1.00 90.94 119 ARG A C 1
ATOM 912 O O . ARG A 1 119 ? 16.325 -3.517 3.657 1.00 90.94 119 ARG A O 1
ATOM 919 N N . SER A 1 120 ? 15.078 -2.624 2.012 1.00 85.62 120 SER A N 1
ATOM 920 C CA . SER A 1 120 ? 16.222 -2.033 1.311 1.00 85.62 120 SER A CA 1
ATOM 921 C C . SER A 1 120 ? 16.733 -0.790 2.034 1.00 85.62 120 SER A C 1
ATOM 923 O O . SER A 1 120 ? 15.953 -0.024 2.603 1.00 85.62 120 SER A O 1
ATOM 925 N N . GLN A 1 121 ? 18.045 -0.559 1.976 1.00 71.94 121 GLN A N 1
ATOM 926 C CA . GLN A 1 121 ? 18.612 0.723 2.388 1.00 71.94 121 GLN A CA 1
ATOM 927 C C . GLN A 1 121 ? 18.163 1.830 1.431 1.00 71.94 121 GLN A C 1
ATOM 929 O O . GLN A 1 121 ? 17.889 1.572 0.259 1.00 71.94 121 GLN A O 1
ATOM 934 N N . ALA A 1 122 ? 18.073 3.062 1.935 1.00 64.44 122 ALA A N 1
ATOM 935 C CA . ALA A 1 122 ? 17.717 4.204 1.107 1.00 64.44 122 ALA A CA 1
ATOM 936 C C . ALA A 1 122 ? 18.750 4.375 -0.015 1.00 64.44 122 ALA A C 1
ATOM 938 O O . ALA A 1 122 ? 19.942 4.523 0.250 1.00 64.44 122 ALA A O 1
ATOM 939 N N . VAL A 1 123 ? 18.278 4.349 -1.259 1.00 65.75 123 VAL A N 1
ATOM 940 C CA . VAL A 1 123 ? 19.077 4.702 -2.430 1.00 65.75 123 VAL A CA 1
ATOM 941 C C . VAL A 1 123 ? 18.920 6.205 -2.642 1.00 65.75 123 VAL A C 1
ATOM 943 O O . VAL A 1 123 ? 17.807 6.693 -2.853 1.00 65.75 123 VAL A O 1
ATOM 946 N N . GLU A 1 124 ? 20.017 6.952 -2.533 1.00 62.78 124 GLU A N 1
ATOM 947 C CA . GLU A 1 124 ? 20.029 8.374 -2.877 1.00 62.78 124 GLU A CA 1
ATOM 948 C C . GLU A 1 124 ? 20.067 8.528 -4.399 1.00 62.78 124 GLU A C 1
ATOM 950 O O . GLU A 1 124 ? 20.992 8.064 -5.064 1.00 62.78 124 GLU A O 1
ATOM 955 N N . HIS A 1 125 ? 19.054 9.194 -4.953 1.00 64.38 125 HIS A N 1
ATOM 956 C CA . HIS A 1 125 ? 19.028 9.588 -6.361 1.00 64.38 125 HIS A CA 1
ATOM 957 C C . HIS A 1 125 ? 19.455 11.042 -6.511 1.00 64.38 125 HIS A C 1
ATOM 959 O O . HIS A 1 125 ? 19.054 11.901 -5.724 1.00 64.38 125 HIS A O 1
ATOM 965 N N . GLU A 1 126 ? 20.207 11.346 -7.570 1.00 69.00 126 GLU A N 1
ATOM 966 C CA . GLU A 1 126 ? 20.469 12.733 -7.954 1.00 69.00 126 GLU A CA 1
ATOM 967 C C . GLU A 1 126 ? 19.153 13.477 -8.226 1.00 69.00 126 GLU A C 1
ATOM 969 O O . GLU A 1 126 ? 18.260 12.969 -8.910 1.00 69.00 126 GLU A O 1
ATOM 974 N N . LEU A 1 127 ? 19.053 14.725 -7.755 1.00 59.91 127 LEU A N 1
ATOM 975 C CA . LEU A 1 127 ? 17.849 15.558 -7.888 1.00 59.91 127 LEU A CA 1
ATOM 976 C C . LEU A 1 127 ? 17.345 15.668 -9.337 1.00 59.91 127 LEU A C 1
ATOM 978 O O . LEU A 1 127 ? 16.140 15.677 -9.571 1.00 59.91 127 LEU A O 1
ATOM 982 N N . ALA A 1 128 ? 18.250 15.697 -10.320 1.00 57.88 128 ALA A N 1
ATOM 983 C CA . ALA A 1 128 ? 17.895 15.738 -11.739 1.00 57.88 128 ALA A CA 1
ATOM 984 C C . ALA A 1 128 ? 17.170 14.463 -12.214 1.00 57.88 128 ALA A C 1
ATOM 986 O O . ALA A 1 128 ? 16.266 14.536 -13.044 1.00 57.88 128 ALA A O 1
ATOM 987 N N . THR A 1 129 ? 17.533 13.302 -11.661 1.00 59.88 129 THR A N 1
ATOM 988 C CA . THR A 1 129 ? 16.885 12.017 -11.955 1.00 59.88 129 THR A CA 1
ATOM 989 C C . THR A 1 129 ? 15.473 11.971 -11.379 1.00 59.88 129 THR A C 1
ATOM 991 O O . THR A 1 129 ? 14.550 11.529 -12.064 1.00 59.88 129 THR A O 1
ATOM 994 N N . LEU A 1 130 ? 15.290 12.506 -10.168 1.00 60.59 130 LEU A N 1
ATOM 995 C CA . LEU A 1 130 ? 13.967 12.672 -9.576 1.00 60.59 130 LEU A CA 1
ATOM 996 C C . LEU A 1 130 ? 13.114 13.569 -10.479 1.00 60.59 130 LEU A C 1
ATOM 998 O O . LEU A 1 130 ? 12.089 13.119 -10.968 1.00 60.59 130 LEU A O 1
ATOM 1002 N N . ILE A 1 131 ? 13.589 14.771 -10.821 1.00 60.28 131 ILE A N 1
ATOM 1003 C CA . ILE A 1 131 ? 12.875 15.733 -11.684 1.00 60.28 131 ILE A CA 1
ATOM 1004 C C . ILE A 1 131 ? 12.506 15.141 -13.063 1.00 60.28 131 ILE A C 1
ATOM 1006 O O . ILE A 1 131 ? 11.461 15.466 -13.623 1.00 60.28 131 ILE A O 1
ATOM 1010 N N . ALA A 1 132 ? 13.317 14.236 -13.615 1.00 58.44 132 ALA A N 1
ATOM 1011 C CA . ALA A 1 132 ? 13.003 13.567 -14.877 1.00 58.44 132 ALA A CA 1
ATOM 1012 C C . ALA A 1 132 ? 11.856 12.544 -14.757 1.00 58.44 132 ALA A C 1
ATOM 1014 O O . ALA A 1 132 ? 10.967 12.530 -15.612 1.00 58.44 132 ALA A O 1
ATOM 1015 N N . ALA A 1 133 ? 11.839 11.731 -13.691 1.00 57.50 133 ALA A N 1
ATOM 1016 C CA . ALA A 1 133 ? 10.738 10.802 -13.388 1.00 57.50 133 ALA A CA 1
ATOM 1017 C C . ALA A 1 133 ? 9.428 11.538 -13.034 1.00 57.50 133 ALA A C 1
ATOM 1019 O O . ALA A 1 133 ? 8.325 11.008 -13.151 1.00 57.50 133 ALA A O 1
ATOM 1020 N N . GLN A 1 134 ? 9.564 12.794 -12.627 1.00 55.22 134 GLN A N 1
ATOM 1021 C CA . GLN A 1 134 ? 8.519 13.717 -12.218 1.00 55.22 134 GLN A CA 1
ATOM 1022 C C . GLN A 1 134 ? 7.764 14.399 -13.385 1.00 55.22 134 GLN A C 1
ATOM 1024 O O . GLN A 1 134 ? 6.779 15.087 -13.151 1.00 55.22 134 GLN A O 1
ATOM 1029 N N . ASN A 1 135 ? 8.115 14.184 -14.659 1.00 48.41 135 ASN A N 1
ATOM 1030 C CA . ASN A 1 135 ? 7.433 14.828 -15.804 1.00 48.41 135 ASN A CA 1
ATOM 1031 C C . ASN A 1 135 ? 5.951 14.410 -16.042 1.00 48.41 135 ASN A C 1
ATOM 1033 O O . ASN A 1 135 ? 5.359 14.783 -17.052 1.00 48.41 135 ASN A O 1
ATOM 1037 N N . HIS A 1 136 ? 5.320 13.692 -15.106 1.00 48.91 136 HIS A N 1
ATOM 1038 C CA . HIS A 1 136 ? 3.889 13.341 -15.086 1.00 48.91 136 HIS A CA 1
ATOM 1039 C C . HIS A 1 136 ? 3.058 14.172 -14.078 1.00 48.91 136 HIS A C 1
ATOM 1041 O O . HIS A 1 136 ? 2.009 13.731 -13.604 1.00 48.91 136 HIS A O 1
ATOM 1047 N N . 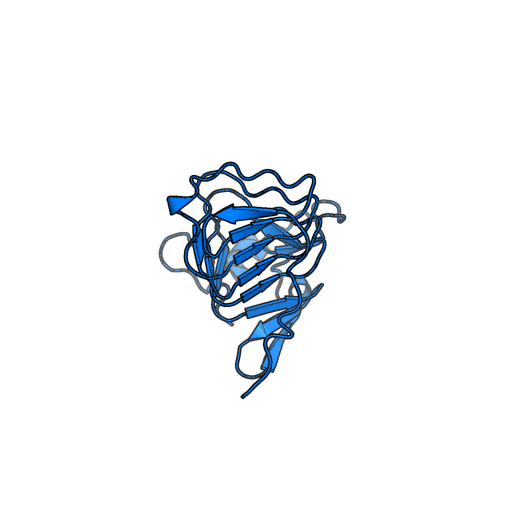PHE A 1 137 ? 3.531 15.361 -13.701 1.00 45.09 137 PHE A N 1
ATOM 1048 C CA . PHE A 1 137 ? 2.998 16.128 -12.576 1.00 45.09 137 PHE A CA 1
ATOM 1049 C C . PHE A 1 137 ? 1.894 17.131 -12.881 1.00 45.09 137 PHE A C 1
ATOM 1051 O O . PHE A 1 137 ? 2.095 18.107 -13.596 1.00 45.09 137 PHE A O 1
ATOM 1058 N N . GLU A 1 138 ? 0.800 17.003 -12.130 1.00 40.97 138 GLU A N 1
ATOM 1059 C CA . GLU A 1 138 ? -0.061 18.128 -11.777 1.00 40.97 138 GLU A CA 1
ATOM 1060 C C . GLU A 1 138 ? -0.188 18.215 -10.242 1.00 40.97 138 GLU A C 1
ATOM 1062 O O . GLU A 1 138 ? -0.439 17.223 -9.555 1.00 40.97 138 GLU A O 1
ATOM 1067 N N . ASN A 1 139 ? -0.043 19.427 -9.691 1.00 44.12 139 ASN A N 1
ATOM 1068 C CA . ASN A 1 139 ? -0.373 19.795 -8.302 1.00 44.12 139 ASN A CA 1
ATOM 1069 C C . ASN A 1 139 ? 0.497 19.231 -7.151 1.00 44.12 139 ASN A C 1
ATOM 1071 O O . ASN A 1 139 ? 0.001 19.123 -6.031 1.00 44.12 139 ASN A O 1
ATOM 1075 N N . ASN A 1 140 ? 1.786 18.937 -7.361 1.00 48.50 140 ASN A N 1
ATOM 1076 C CA . ASN A 1 140 ? 2.712 18.382 -6.344 1.00 48.50 140 ASN A CA 1
ATOM 1077 C C . ASN A 1 140 ? 2.366 16.965 -5.862 1.00 48.50 140 ASN A C 1
ATOM 1079 O O . ASN A 1 140 ? 2.785 16.559 -4.777 1.00 48.50 140 ASN A O 1
ATOM 1083 N N . ILE A 1 141 ? 1.603 16.202 -6.648 1.00 53.03 141 ILE A N 1
ATOM 1084 C CA . ILE A 1 141 ? 1.299 14.812 -6.329 1.00 53.03 141 ILE A CA 1
ATOM 1085 C C . ILE A 1 141 ? 1.816 13.875 -7.415 1.00 53.03 141 ILE A C 1
ATOM 1087 O O . ILE A 1 141 ? 1.536 14.059 -8.597 1.00 53.03 141 ILE A O 1
ATOM 1091 N N . VAL A 1 142 ? 2.530 12.833 -6.986 1.00 60.38 142 VAL A N 1
ATOM 1092 C CA . VAL A 1 142 ? 3.034 11.784 -7.866 1.00 60.38 142 VAL A CA 1
ATOM 1093 C C . VAL A 1 142 ? 1.921 10.780 -8.109 1.00 60.38 142 VAL A C 1
ATOM 1095 O O . VAL A 1 142 ? 1.626 9.923 -7.273 1.00 60.38 142 VAL A O 1
ATOM 1098 N N . HIS A 1 143 ? 1.267 10.905 -9.254 1.00 64.69 143 HIS A N 1
ATOM 1099 C CA . HIS A 1 143 ? 0.389 9.858 -9.732 1.00 64.69 143 HIS A CA 1
ATOM 1100 C C . HIS A 1 143 ? 1.231 8.768 -10.390 1.00 64.69 143 HIS A C 1
ATOM 1102 O O . HIS A 1 143 ? 2.011 9.052 -11.297 1.00 64.69 143 HIS A O 1
ATOM 1108 N N . VAL A 1 144 ? 1.045 7.516 -9.974 1.00 63.03 144 VAL A N 1
ATOM 1109 C CA . VAL A 1 144 ? 1.638 6.360 -10.663 1.00 63.03 144 VAL A CA 1
ATOM 1110 C C . VAL A 1 144 ? 0.791 6.067 -11.911 1.00 63.03 144 VAL A C 1
ATOM 1112 O O . VAL A 1 144 ? 0.015 5.110 -11.970 1.00 63.03 144 VAL A O 1
ATOM 1115 N N . ASN A 1 145 ? 0.879 6.993 -12.871 1.00 56.00 145 ASN A N 1
ATOM 1116 C CA . ASN A 1 145 ? 0.150 7.042 -14.136 1.00 56.00 145 ASN A CA 1
ATOM 1117 C C . ASN A 1 145 ? 1.085 6.622 -15.269 1.00 56.00 145 ASN A C 1
ATOM 1119 O O . ASN A 1 145 ? 1.516 7.452 -16.068 1.00 56.00 145 ASN A O 1
ATOM 1123 N N . PHE A 1 146 ? 1.399 5.340 -15.321 1.00 53.84 146 PHE A N 1
ATOM 1124 C CA . PHE A 1 146 ? 1.886 4.738 -16.550 1.00 53.84 146 PHE A CA 1
ATOM 1125 C C . PHE A 1 146 ? 0.734 3.934 -17.167 1.00 53.84 146 PHE A C 1
ATOM 1127 O O . PHE A 1 146 ? -0.091 3.396 -16.375 1.00 53.84 146 PHE A O 1
#

Secondary structure (DSSP, 8-state):
-----PPPPSSEEEETTEEE-TT-EE-S-GGGEESSEEE-TT-EE-TT-EEEEEEEE-TT-EE-TT-EEEEEEE-TTEEE-TT-EEESEEEETTEEEETTS-EEETTTTT-TTTEEETTSPPPPPPHHHHHHHTTT-BTTB-B---

Radius of gyration: 15.73 Å; chains: 1; bounding box: 49×42×34 Å

pLDDT: mean 86.19, std 16.58, range [40.97, 98.69]

Sequence (146 aa):
QFGSNLVTLPGTQLKQGLHCGINTVIQCPLSNIQGNVVIGSSCIIEKGVELKGPLLIGSNCRIESGVKLSSSIIDDYTHIKSPARIHNKIIYQDYCIDNLGRYWSLSEAKLDWLISDNRSQAVEHELATLIAAQNHFENNIVHVNF